Protein AF-A0A125S0V4-F1 (afdb_monomer)

Organism: Acinetobacter baumannii (NCBI:txid470)

Structure (mmCIF, N/CA/C/O backbone):
data_AF-A0A125S0V4-F1
#
_entry.id   AF-A0A125S0V4-F1
#
loop_
_atom_site.group_PDB
_atom_site.id
_atom_site.type_symbol
_atom_site.label_atom_id
_atom_site.label_alt_id
_atom_site.label_comp_id
_atom_site.label_asym_id
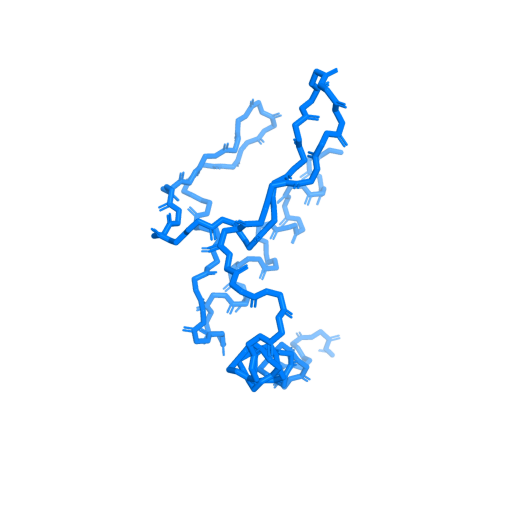_atom_site.label_entity_id
_atom_site.label_seq_id
_atom_site.pdbx_PDB_ins_code
_atom_site.Cartn_x
_atom_site.Cartn_y
_atom_site.Cartn_z
_atom_site.occupancy
_atom_site.B_iso_or_equiv
_atom_site.auth_seq_id
_atom_site.auth_comp_id
_atom_site.auth_asym_id
_atom_site.auth_atom_id
_atom_site.pdbx_PDB_model_num
ATOM 1 N N . MET A 1 1 ? -0.628 14.458 16.498 1.00 67.88 1 MET A N 1
ATOM 2 C CA . MET A 1 1 ? -0.128 13.072 16.620 1.00 67.88 1 MET A CA 1
ATOM 3 C C . MET A 1 1 ? -1.247 12.042 16.814 1.00 67.88 1 MET A C 1
ATOM 5 O O . MET A 1 1 ? -1.499 11.318 15.864 1.00 67.88 1 MET A O 1
ATOM 9 N N . ARG A 1 2 ? -1.997 12.005 17.937 1.00 83.44 2 ARG A N 1
ATOM 10 C CA . ARG A 1 2 ? -3.119 11.040 18.140 1.00 83.44 2 ARG A CA 1
ATOM 1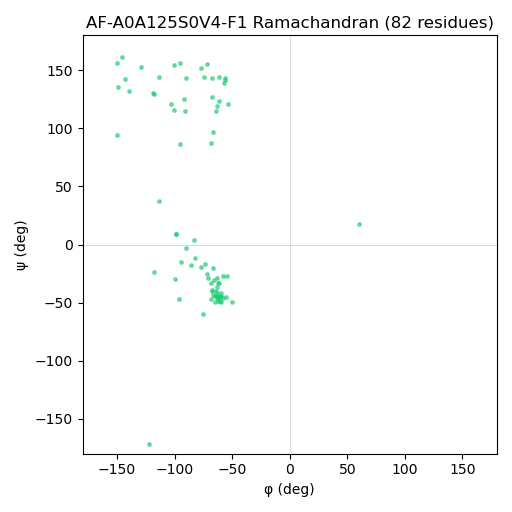1 C C . ARG A 1 2 ? -4.118 10.979 16.985 1.00 83.44 2 ARG A C 1
ATOM 13 O O . ARG A 1 2 ? -4.425 9.904 16.486 1.00 83.44 2 ARG A O 1
ATOM 20 N N . GLU A 1 3 ? -4.594 12.138 16.548 1.00 90.19 3 GLU A N 1
ATOM 21 C CA . GLU A 1 3 ? -5.596 12.210 15.482 1.00 90.19 3 GLU A CA 1
ATOM 22 C C . GLU A 1 3 ? -5.035 11.832 14.104 1.00 90.19 3 GLU A C 1
ATOM 24 O O . GLU A 1 3 ? -5.756 11.265 13.291 1.00 90.19 3 GLU A O 1
ATOM 29 N N . GLN A 1 4 ? -3.738 12.053 13.856 1.00 90.88 4 GLN A N 1
ATOM 30 C CA . GLN A 1 4 ? -3.079 11.605 12.622 1.00 90.88 4 GLN A CA 1
ATOM 31 C C . GLN A 1 4 ? -2.987 10.076 12.581 1.00 90.88 4 GLN A C 1
ATOM 33 O O . GLN A 1 4 ? -3.411 9.488 11.596 1.00 90.88 4 GLN A O 1
ATOM 38 N N . ILE A 1 5 ? -2.556 9.439 13.678 1.00 93.62 5 ILE A N 1
ATOM 39 C CA . ILE A 1 5 ? -2.487 7.971 13.801 1.00 93.62 5 ILE A CA 1
ATOM 40 C C . ILE A 1 5 ? -3.873 7.342 13.617 1.00 93.62 5 ILE A C 1
ATOM 42 O O . ILE A 1 5 ? -4.024 6.366 12.887 1.00 93.62 5 ILE A O 1
ATOM 46 N N . LYS A 1 6 ? -4.917 7.915 14.233 1.00 92.81 6 LYS A N 1
ATOM 47 C CA . LYS A 1 6 ? -6.300 7.446 14.042 1.00 92.81 6 LYS A CA 1
ATOM 48 C C . LYS A 1 6 ? -6.767 7.599 12.595 1.00 92.81 6 LYS A C 1
ATOM 50 O O . LYS A 1 6 ? -7.394 6.685 12.061 1.00 92.81 6 LYS A O 1
ATOM 55 N N . LYS A 1 7 ? -6.484 8.748 11.972 1.00 93.75 7 LYS A N 1
ATOM 56 C CA . LYS A 1 7 ? -6.845 9.017 10.576 1.00 93.75 7 LYS A CA 1
ATOM 57 C C . LYS A 1 7 ? -6.151 8.032 9.640 1.00 93.75 7 LYS A C 1
ATOM 59 O O . LYS A 1 7 ? -6.819 7.428 8.810 1.00 93.75 7 LYS A O 1
ATOM 64 N N . GLU A 1 8 ? -4.848 7.842 9.802 1.00 95.06 8 GLU A N 1
ATOM 65 C CA . GLU A 1 8 ? -4.050 6.929 8.986 1.00 95.06 8 GLU A CA 1
ATOM 66 C C . GLU A 1 8 ? -4.490 5.478 9.166 1.00 95.06 8 GLU A C 1
ATOM 68 O O . GLU A 1 8 ? -4.751 4.806 8.174 1.00 95.06 8 GLU A O 1
ATOM 73 N N . LYS A 1 9 ? -4.730 5.024 10.403 1.00 94.94 9 LYS A N 1
ATOM 74 C CA . LYS A 1 9 ? -5.310 3.698 10.644 1.00 94.94 9 LYS A CA 1
ATOM 75 C C . LYS A 1 9 ? -6.635 3.513 9.908 1.00 94.94 9 LYS A C 1
ATOM 77 O O . LYS A 1 9 ? -6.839 2.491 9.267 1.00 94.94 9 LYS A O 1
ATOM 82 N N . ARG A 1 10 ? -7.539 4.499 9.961 1.00 93.75 10 ARG A N 1
ATOM 83 C CA . ARG A 1 10 ? -8.822 4.423 9.243 1.00 93.75 10 ARG A CA 1
ATOM 84 C C . ARG A 1 10 ? -8.627 4.350 7.726 1.00 93.75 10 ARG A C 1
ATOM 86 O O . ARG A 1 10 ? -9.393 3.652 7.068 1.00 93.75 10 ARG A O 1
ATOM 93 N N . ILE A 1 11 ? -7.628 5.051 7.188 1.00 94.50 11 ILE A N 1
ATOM 94 C CA . ILE A 1 11 ? -7.257 4.960 5.771 1.00 94.50 11 ILE A CA 1
ATOM 95 C C . ILE A 1 11 ? -6.751 3.550 5.459 1.00 94.50 11 ILE A C 1
ATOM 97 O O . ILE A 1 11 ? -7.267 2.941 4.530 1.00 94.50 11 ILE A O 1
ATOM 101 N N . LEU A 1 12 ? -5.827 3.002 6.255 1.00 95.88 12 LEU A N 1
ATOM 102 C CA . LEU A 1 12 ? -5.283 1.650 6.082 1.00 95.88 12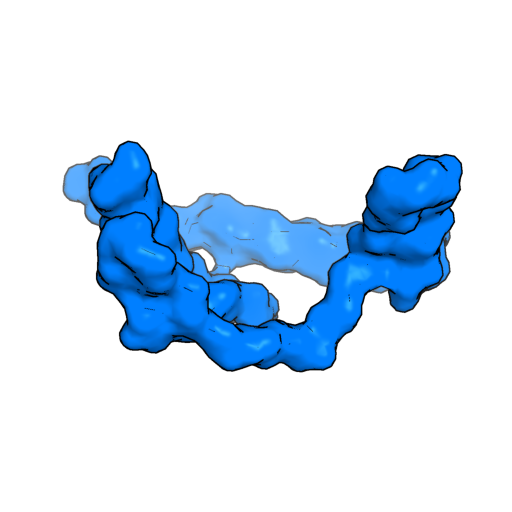 LEU A CA 1
ATOM 103 C C . LEU A 1 12 ? -6.380 0.574 6.111 1.00 95.88 12 LEU A C 1
ATOM 105 O O . LEU A 1 12 ? -6.447 -0.259 5.212 1.00 95.88 12 LEU A O 1
ATOM 109 N N . GLU A 1 13 ? -7.306 0.649 7.071 1.00 94.50 13 GLU A N 1
ATOM 110 C CA . GLU A 1 13 ? -8.460 -0.261 7.171 1.00 94.50 13 GLU A CA 1
ATOM 111 C C . GLU A 1 13 ? -9.427 -0.160 5.986 1.00 94.50 13 GLU A C 1
ATOM 113 O O . GLU A 1 13 ? -10.133 -1.121 5.665 1.00 94.50 13 GLU A O 1
ATOM 118 N N . LEU A 1 14 ? -9.502 1.012 5.354 1.00 94.06 14 LEU A N 1
ATOM 119 C CA . LEU A 1 14 ? -10.272 1.197 4.135 1.00 94.06 14 LEU A CA 1
ATOM 120 C C . LEU A 1 14 ? -9.536 0.570 2.952 1.00 94.06 14 LEU A C 1
ATOM 122 O O . LEU A 1 14 ? -10.058 -0.348 2.329 1.00 94.06 14 LEU A O 1
ATOM 126 N N . VAL A 1 15 ? -8.316 1.023 2.662 1.00 94.88 15 VAL A N 1
ATOM 127 C CA . VAL A 1 15 ? -7.591 0.608 1.455 1.00 94.88 15 VAL A CA 1
ATOM 128 C C . VAL A 1 15 ? -7.298 -0.895 1.445 1.00 94.88 15 VAL A C 1
ATOM 130 O O . VAL A 1 15 ? -7.408 -1.518 0.394 1.00 94.88 15 VAL A O 1
ATOM 133 N N . LYS A 1 16 ? -7.067 -1.522 2.609 1.00 94.62 16 LYS A N 1
ATOM 134 C CA . LYS A 1 16 ? -6.857 -2.977 2.739 1.00 94.62 16 LYS A CA 1
ATOM 135 C C . LYS A 1 16 ? -7.986 -3.816 2.132 1.00 94.62 16 LYS A C 1
ATOM 137 O O . LYS A 1 16 ? -7.759 -4.951 1.732 1.00 94.62 16 LYS A O 1
ATOM 142 N N . LYS A 1 17 ? -9.209 -3.281 2.076 1.00 93.81 17 LYS A N 1
ATOM 143 C CA . LYS A 1 17 ? -10.387 -3.985 1.540 1.00 93.81 17 LYS A CA 1
ATOM 144 C C . LYS A 1 17 ? -10.530 -3.858 0.024 1.00 93.81 17 LYS A C 1
ATOM 146 O O . LYS A 1 17 ? -11.299 -4.613 -0.561 1.00 93.81 17 LYS A O 1
ATOM 151 N N . HIS A 1 18 ? -9.850 -2.889 -0.587 1.00 94.69 18 HIS A N 1
ATOM 152 C CA . HIS A 1 18 ? -10.051 -2.510 -1.987 1.00 94.69 18 HIS A CA 1
ATOM 153 C C . HIS A 1 18 ? -8.814 -2.717 -2.864 1.00 94.69 18 HIS A C 1
ATOM 155 O O . HIS A 1 18 ? -8.959 -2.843 -4.077 1.00 94.69 18 HIS A O 1
ATOM 161 N N . LEU A 1 19 ? -7.616 -2.738 -2.279 1.00 95.44 19 LEU A N 1
ATOM 162 C CA . LEU A 1 19 ? -6.376 -2.885 -3.034 1.00 95.44 19 LEU A CA 1
ATOM 163 C C . LEU A 1 19 ? -5.989 -4.355 -3.198 1.00 95.44 19 LEU A C 1
ATOM 165 O O . LEU A 1 19 ? -6.145 -5.165 -2.287 1.00 95.44 19 LEU A O 1
ATOM 169 N N . SER A 1 20 ? -5.442 -4.684 -4.367 1.00 94.19 20 SER A N 1
ATOM 170 C CA . SER A 1 20 ? -4.858 -5.999 -4.657 1.00 94.19 20 SER A CA 1
ATOM 171 C C . SER A 1 20 ? -3.420 -6.154 -4.152 1.00 94.19 20 SER A C 1
ATOM 173 O O . SER A 1 20 ? -2.893 -7.266 -4.140 1.00 94.19 20 SER A O 1
ATOM 175 N N . VAL A 1 21 ? -2.791 -5.049 -3.743 1.00 94.62 21 VAL A N 1
ATOM 176 C CA . VAL A 1 21 ? -1.460 -5.010 -3.125 1.00 94.62 21 VAL A CA 1
ATOM 177 C C . VAL A 1 21 ? -1.556 -5.012 -1.601 1.00 94.62 21 VAL A C 1
ATOM 179 O O . VAL A 1 21 ? -2.562 -4.591 -1.028 1.00 94.62 21 VAL A O 1
ATOM 182 N N . GLU A 1 22 ? -0.491 -5.459 -0.936 1.00 95.38 22 GLU A N 1
ATOM 183 C CA . GLU A 1 22 ? -0.420 -5.411 0.522 1.00 95.38 22 GLU A CA 1
ATOM 184 C C . GLU A 1 22 ? -0.336 -3.968 1.031 1.00 95.38 22 GLU A C 1
ATOM 186 O O . GLU A 1 22 ? 0.326 -3.106 0.451 1.00 95.38 22 GLU A O 1
ATOM 191 N N . VAL A 1 23 ? -0.987 -3.723 2.165 1.00 95.88 23 VAL A N 1
ATOM 192 C CA . VAL A 1 23 ? -0.895 -2.470 2.915 1.00 95.88 23 VAL A CA 1
ATOM 193 C C . VAL A 1 23 ? -0.580 -2.782 4.377 1.00 95.88 23 VAL A C 1
ATOM 195 O O . VAL A 1 23 ? -0.960 -3.856 4.857 1.00 95.88 23 VAL A O 1
ATOM 198 N N . PRO A 1 24 ? 0.082 -1.869 5.111 1.00 97.06 24 PRO A N 1
ATOM 199 C CA . PRO A 1 24 ? 0.359 -2.063 6.529 1.00 97.06 24 PRO A CA 1
ATOM 200 C C . PRO A 1 24 ? -0.902 -2.387 7.341 1.00 97.06 24 PRO A C 1
ATOM 202 O O . PRO A 1 24 ? -1.840 -1.595 7.417 1.00 97.06 24 PRO A O 1
ATOM 205 N N . ASP A 1 25 ? -0.898 -3.550 7.993 1.00 96.38 25 ASP A N 1
ATOM 206 C CA . ASP A 1 25 ? -1.966 -3.997 8.887 1.00 96.38 25 ASP A CA 1
ATOM 207 C C . ASP A 1 25 ? -1.622 -3.640 10.337 1.00 96.38 25 ASP A C 1
ATOM 209 O O . ASP A 1 25 ? -0.992 -4.425 11.053 1.00 96.38 25 ASP A O 1
ATOM 213 N N . TRP A 1 26 ? -1.973 -2.422 10.758 1.00 97.00 26 TRP A N 1
ATOM 214 C CA . TRP A 1 26 ? -1.653 -1.895 12.089 1.00 97.00 26 TRP A CA 1
ATOM 215 C C . TRP A 1 26 ? -2.419 -2.628 13.198 1.00 97.00 26 TRP A C 1
ATOM 217 O O . TRP A 1 26 ? -3.474 -2.190 13.672 1.00 97.00 26 TRP A O 1
ATOM 227 N N . ARG A 1 27 ? -1.826 -3.730 13.669 1.00 95.25 27 ARG A N 1
ATOM 228 C CA . ARG A 1 27 ? -2.316 -4.528 14.803 1.00 95.25 27 ARG A CA 1
ATOM 229 C C . ARG A 1 27 ? -2.194 -3.774 16.124 1.00 95.25 27 ARG A C 1
ATOM 231 O O . ARG A 1 27 ? -3.051 -3.919 16.991 1.00 95.25 27 ARG A O 1
ATOM 238 N N . ILE A 1 28 ? -1.160 -2.944 16.260 1.00 95.50 28 ILE A N 1
ATOM 239 C CA . ILE A 1 28 ? -0.962 -2.047 17.403 1.00 95.50 28 ILE A CA 1
ATOM 240 C C . ILE A 1 28 ? -0.964 -0.610 16.890 1.00 95.50 28 ILE A C 1
ATOM 242 O O . ILE A 1 28 ? -0.266 -0.289 15.931 1.00 95.50 28 ILE A O 1
ATOM 246 N N . SER A 1 29 ? -1.755 0.252 17.529 1.00 93.88 29 SER A N 1
ATOM 247 C CA . SER A 1 29 ? -1.822 1.682 17.218 1.00 93.88 29 SER A CA 1
ATOM 248 C C . SER A 1 29 ? -2.171 2.487 18.476 1.00 93.88 29 SER A C 1
ATOM 250 O O . SER A 1 29 ? -3.348 2.634 18.818 1.00 93.88 29 SER A O 1
ATOM 252 N N . SER A 1 30 ? -1.159 2.987 19.176 1.00 91.25 30 SER A N 1
ATOM 253 C CA . SER A 1 30 ? -1.295 3.902 20.315 1.00 91.25 30 SER A CA 1
ATOM 254 C C . SER A 1 30 ? -0.525 5.201 20.054 1.00 91.25 30 SER A C 1
ATOM 256 O O . SER A 1 30 ? -0.075 5.447 18.937 1.00 91.25 30 SER A O 1
ATOM 258 N N . THR A 1 31 ? -0.399 6.073 21.058 1.00 88.56 31 THR A N 1
ATOM 259 C CA . THR A 1 31 ? 0.471 7.254 20.935 1.00 88.56 31 THR A CA 1
ATOM 260 C C . THR A 1 31 ? 1.948 6.940 20.968 1.00 88.56 31 THR A C 1
ATOM 262 O O . THR A 1 31 ? 2.748 7.740 20.500 1.00 88.56 31 THR A O 1
ATOM 265 N N . GLU A 1 32 ? 2.285 5.825 21.588 1.00 92.88 32 GLU A N 1
ATOM 266 C CA . GLU A 1 32 ? 3.638 5.437 21.941 1.00 92.88 32 GLU A CA 1
ATOM 267 C C . GLU A 1 32 ? 4.189 4.435 20.926 1.00 92.88 32 GLU A C 1
ATOM 269 O O . GLU A 1 32 ? 5.394 4.403 20.699 1.00 92.88 32 GLU A O 1
ATOM 274 N N . LEU A 1 33 ? 3.318 3.625 20.308 1.00 94.50 33 LEU A N 1
ATOM 275 C CA . LEU A 1 33 ? 3.726 2.585 19.376 1.00 94.50 33 LEU A CA 1
ATOM 276 C C . LEU A 1 33 ? 2.684 2.331 18.286 1.00 94.50 33 LEU A C 1
ATOM 278 O O . LEU A 1 33 ? 1.493 2.143 18.545 1.00 94.50 33 LEU A O 1
ATOM 282 N N . VAL A 1 34 ? 3.184 2.217 17.062 1.00 96.06 34 VAL A N 1
ATOM 283 C CA . VAL A 1 34 ? 2.479 1.627 15.929 1.00 96.06 34 VAL A CA 1
ATOM 284 C C . VAL A 1 34 ? 3.280 0.413 15.472 1.00 96.06 34 VAL A C 1
ATOM 286 O O . VAL A 1 34 ? 4.488 0.521 15.277 1.00 96.06 34 VAL A O 1
ATOM 289 N N . ALA A 1 35 ? 2.628 -0.739 15.315 1.00 97.06 35 ALA A N 1
ATOM 290 C CA . ALA A 1 35 ? 3.294 -1.959 14.867 1.00 97.06 35 ALA A CA 1
ATOM 291 C C . ALA A 1 35 ? 2.399 -2.796 13.951 1.00 97.06 35 ALA A C 1
ATOM 293 O O . ALA A 1 35 ? 1.187 -2.921 14.163 1.00 97.06 35 ALA A O 1
ATOM 294 N N . TYR A 1 36 ? 3.033 -3.392 12.946 1.00 97.62 36 TYR A N 1
ATOM 295 C CA . TYR A 1 36 ? 2.420 -4.240 11.933 1.00 97.62 36 TYR A CA 1
ATOM 296 C C . TYR A 1 36 ? 3.436 -5.288 11.446 1.00 97.62 36 TYR A C 1
ATOM 298 O O . TYR A 1 36 ? 4.642 -5.077 11.590 1.00 97.62 36 TYR A O 1
ATOM 306 N N . PRO A 1 37 ? 2.980 -6.432 10.905 1.00 96.88 37 PRO A N 1
ATOM 307 C CA . PRO A 1 37 ? 3.867 -7.399 10.264 1.00 96.88 37 PRO A CA 1
ATOM 308 C C . PRO A 1 37 ? 4.574 -6.785 9.056 1.00 96.88 37 PRO A C 1
ATOM 310 O O . PRO A 1 37 ? 3.964 -6.012 8.321 1.00 96.88 37 PRO A O 1
ATOM 313 N N . ILE A 1 38 ? 5.830 -7.164 8.828 1.00 96.19 38 ILE A N 1
ATOM 314 C CA . ILE A 1 38 ? 6.560 -6.748 7.629 1.00 96.19 38 ILE A CA 1
ATOM 315 C C . ILE A 1 38 ? 5.803 -7.183 6.363 1.00 96.19 38 ILE A C 1
ATOM 317 O O . ILE A 1 38 ? 5.246 -8.282 6.320 1.00 96.19 38 ILE A O 1
ATOM 321 N N . LEU A 1 39 ? 5.764 -6.304 5.360 1.00 95.19 39 LEU A N 1
ATOM 322 C CA . LEU A 1 39 ? 5.214 -6.635 4.045 1.00 95.19 39 LEU A CA 1
ATOM 323 C C . LEU A 1 39 ? 6.167 -7.586 3.315 1.00 95.19 39 LEU A C 1
ATOM 325 O O . LEU A 1 39 ? 7.361 -7.622 3.613 1.00 95.19 39 LEU A O 1
ATOM 329 N N . LYS A 1 40 ? 5.641 -8.379 2.382 1.00 91.50 40 LYS A N 1
ATOM 330 C CA . LYS A 1 40 ? 6.400 -9.471 1.767 1.00 91.50 40 LYS A CA 1
ATOM 331 C C . LYS A 1 40 ? 7.560 -8.989 0.895 1.00 91.50 40 LYS A C 1
ATOM 333 O O . LYS A 1 40 ? 8.617 -9.618 0.886 1.00 91.50 40 LYS A O 1
ATOM 338 N N . ASP A 1 41 ? 7.330 -7.922 0.139 1.00 90.38 41 ASP A N 1
ATOM 339 C CA . ASP A 1 41 ? 8.229 -7.479 -0.923 1.00 90.38 41 ASP A CA 1
ATOM 340 C C . ASP A 1 41 ? 9.125 -6.311 -0.482 1.00 90.38 41 ASP A C 1
ATOM 342 O O . ASP A 1 41 ? 8.786 -5.525 0.405 1.00 90.38 41 ASP A O 1
ATOM 346 N N . ASN A 1 42 ? 10.283 -6.184 -1.134 1.00 88.88 42 ASN A N 1
ATOM 347 C CA . ASN A 1 42 ? 11.223 -5.096 -0.878 1.00 88.88 42 ASN A CA 1
ATOM 348 C C . ASN A 1 42 ? 10.758 -3.783 -1.531 1.00 88.88 42 ASN A C 1
ATOM 350 O O . ASN A 1 42 ? 10.136 -3.813 -2.599 1.00 88.88 42 ASN A O 1
ATOM 354 N N . PRO A 1 43 ? 11.129 -2.619 -0.966 1.00 93.00 43 PRO A N 1
ATOM 355 C CA . PRO A 1 43 ? 10.947 -1.340 -1.640 1.00 93.00 43 PRO A CA 1
ATOM 356 C C . PRO A 1 43 ? 11.630 -1.341 -3.008 1.00 93.00 43 PRO A C 1
ATOM 358 O O . PRO A 1 43 ? 12.733 -1.855 -3.153 1.00 93.00 43 PRO A O 1
ATOM 361 N N . VAL A 1 44 ? 11.010 -0.718 -4.007 1.00 92.69 44 VAL A N 1
ATOM 362 C CA . VAL A 1 44 ? 11.586 -0.570 -5.359 1.00 92.69 44 VAL A CA 1
ATOM 363 C C . VAL A 1 44 ? 12.889 0.230 -5.350 1.00 92.69 44 VAL A C 1
ATOM 365 O O . VAL A 1 44 ? 13.800 -0.049 -6.130 1.00 92.69 44 VAL A O 1
ATOM 368 N N . LEU A 1 45 ? 12.973 1.199 -4.443 1.00 93.12 45 LEU A N 1
ATOM 369 C CA . LEU A 1 45 ? 14.085 2.119 -4.295 1.00 93.12 45 LEU A CA 1
ATOM 370 C C . LEU A 1 45 ? 14.364 2.317 -2.808 1.00 93.12 45 LEU A C 1
ATOM 372 O O . LEU A 1 45 ? 13.443 2.600 -2.042 1.00 93.12 45 LEU A O 1
ATOM 376 N N . ASN A 1 46 ? 15.633 2.205 -2.429 1.00 93.75 46 ASN A N 1
ATOM 377 C CA . ASN A 1 46 ? 16.132 2.622 -1.126 1.00 93.75 46 ASN A CA 1
ATOM 378 C C . ASN A 1 46 ? 17.081 3.809 -1.310 1.00 93.75 46 ASN A C 1
ATOM 380 O O . ASN A 1 46 ? 17.827 3.868 -2.287 1.00 93.75 46 ASN A O 1
ATOM 384 N N . LEU A 1 47 ? 17.050 4.739 -0.362 1.00 94.38 47 LEU A N 1
ATOM 385 C CA . LEU A 1 47 ? 18.052 5.790 -0.237 1.00 94.38 47 LEU A CA 1
ATOM 386 C C . LEU A 1 47 ? 18.983 5.401 0.907 1.00 94.38 47 LEU A C 1
ATOM 388 O O . LEU A 1 47 ? 18.512 5.215 2.031 1.00 94.38 47 LEU A O 1
ATOM 392 N N . ASP A 1 48 ? 20.272 5.263 0.620 1.00 92.81 48 ASP A N 1
ATOM 393 C CA . ASP A 1 48 ? 21.270 5.056 1.662 1.00 92.81 48 ASP A CA 1
ATOM 394 C C . ASP A 1 48 ? 21.381 6.323 2.523 1.00 92.81 48 ASP A C 1
ATOM 396 O O . ASP A 1 48 ? 21.534 7.430 2.006 1.00 92.81 48 ASP A O 1
ATOM 400 N N . ALA A 1 49 ? 21.246 6.180 3.840 1.00 91.56 49 ALA A N 1
ATOM 401 C CA . ALA A 1 49 ? 21.198 7.323 4.748 1.00 91.56 49 ALA A CA 1
ATOM 402 C C . ALA A 1 49 ? 22.577 7.954 5.010 1.00 91.56 49 ALA A C 1
ATOM 404 O O . ALA A 1 49 ? 22.642 9.094 5.470 1.00 91.56 49 ALA A O 1
ATOM 405 N N . GLU A 1 50 ? 23.664 7.226 4.748 1.00 95.19 50 GLU A N 1
ATOM 406 C CA . GLU A 1 50 ? 25.035 7.679 4.986 1.00 95.19 50 GLU A CA 1
ATOM 407 C C . GLU A 1 50 ? 25.648 8.256 3.710 1.00 95.19 50 GLU A C 1
ATOM 409 O O . GLU A 1 50 ? 26.230 9.343 3.727 1.00 95.19 50 GLU A O 1
ATOM 414 N N . THR A 1 51 ? 25.496 7.541 2.595 1.00 95.12 51 THR A N 1
ATOM 4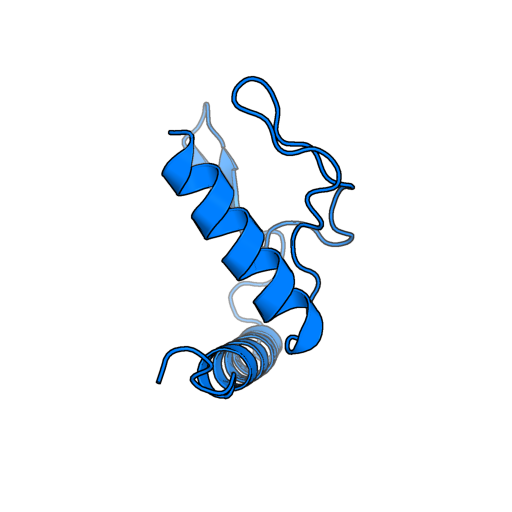15 C CA . THR A 1 51 ? 26.105 7.889 1.307 1.00 95.12 51 THR A CA 1
ATOM 416 C C . THR A 1 51 ? 25.176 8.693 0.401 1.00 95.12 51 THR A C 1
ATOM 418 O O . THR A 1 51 ? 25.651 9.305 -0.555 1.00 95.12 51 THR A O 1
ATOM 421 N N . TYR A 1 52 ? 23.869 8.732 0.700 1.00 93.12 52 TYR A N 1
ATOM 422 C CA . TYR A 1 52 ? 22.816 9.314 -0.148 1.00 93.12 52 TYR A CA 1
ATOM 423 C C . TYR A 1 52 ? 22.692 8.648 -1.525 1.00 93.12 52 TYR A C 1
ATOM 425 O O . TYR A 1 52 ? 22.091 9.209 -2.447 1.00 93.12 52 TYR A O 1
ATOM 433 N N . GLU A 1 53 ? 23.244 7.445 -1.682 1.00 94.69 53 GLU A N 1
ATOM 434 C CA . GLU A 1 53 ? 23.138 6.687 -2.919 1.00 94.69 53 GLU A CA 1
ATOM 435 C C . GLU A 1 53 ? 21.739 6.093 -3.094 1.00 94.69 53 GLU A C 1
ATOM 437 O O . GLU A 1 53 ? 21.072 5.667 -2.148 1.00 94.69 53 GLU A O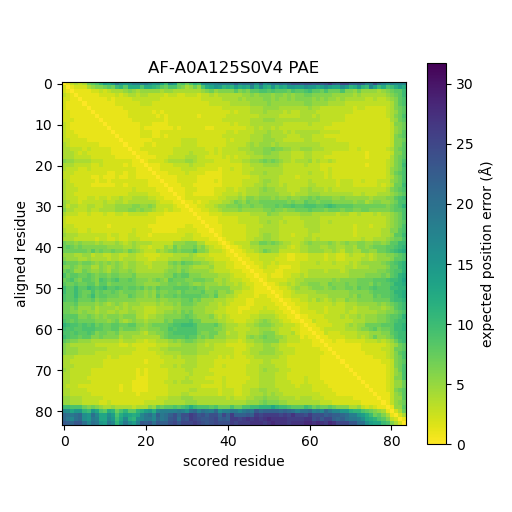 1
ATOM 442 N N . ILE A 1 54 ? 21.293 6.055 -4.349 1.00 92.75 54 ILE A N 1
ATOM 443 C CA . ILE A 1 54 ? 20.022 5.450 -4.732 1.00 92.75 54 ILE A CA 1
ATOM 444 C C . ILE A 1 54 ? 20.270 3.984 -5.077 1.00 92.75 54 ILE A C 1
ATOM 446 O O . ILE A 1 54 ? 20.916 3.672 -6.078 1.00 92.75 54 ILE A O 1
ATOM 450 N N . ILE A 1 55 ? 19.692 3.087 -4.285 1.00 92.38 55 ILE A N 1
ATOM 451 C CA . ILE A 1 55 ? 19.765 1.643 -4.490 1.00 92.38 55 ILE A CA 1
ATOM 452 C C . ILE A 1 55 ? 18.457 1.178 -5.131 1.00 92.38 55 ILE A C 1
ATOM 454 O O . ILE A 1 55 ? 17.384 1.266 -4.531 1.00 92.38 55 ILE A O 1
ATOM 458 N N . TRP A 1 56 ? 18.550 0.666 -6.356 1.00 92.38 56 TRP A N 1
ATOM 459 C CA . TRP A 1 56 ? 17.416 0.113 -7.096 1.00 92.38 56 TRP A CA 1
ATOM 460 C C . TRP A 1 56 ? 17.287 -1.392 -6.850 1.00 92.38 56 TRP A C 1
ATOM 462 O O . TRP A 1 56 ? 18.216 -2.147 -7.122 1.00 92.38 56 TRP A O 1
ATOM 472 N N . ASN A 1 57 ? 16.110 -1.838 -6.403 1.00 92.00 57 ASN A N 1
ATOM 473 C CA . ASN A 1 57 ? 15.800 -3.262 -6.198 1.00 92.00 57 ASN A CA 1
ATOM 474 C C . ASN A 1 57 ? 15.002 -3.875 -7.362 1.00 92.00 57 ASN A C 1
ATOM 476 O O . ASN A 1 57 ? 14.513 -5.001 -7.279 1.00 92.00 57 ASN A O 1
ATOM 480 N N . MET A 1 58 ? 14.856 -3.130 -8.455 1.00 90.75 58 MET A N 1
ATOM 481 C CA . MET A 1 58 ? 14.285 -3.591 -9.716 1.00 90.75 58 MET A CA 1
ATOM 482 C C . MET A 1 58 ? 14.975 -2.901 -10.890 1.00 90.75 58 MET A C 1
ATOM 484 O O . MET A 1 58 ? 15.583 -1.843 -10.736 1.00 90.75 58 MET A O 1
ATOM 488 N N . ASP A 1 59 ? 14.835 -3.482 -12.079 1.00 90.25 59 ASP A N 1
ATOM 489 C CA . ASP A 1 59 ? 15.222 -2.818 -13.321 1.00 90.25 59 ASP A CA 1
ATOM 490 C C . ASP A 1 59 ? 14.353 -1.571 -13.550 1.00 90.25 59 ASP A C 1
ATOM 492 O O . ASP A 1 59 ? 13.142 -1.682 -13.758 1.00 90.25 59 ASP A O 1
ATOM 496 N N . LYS A 1 60 ? 14.984 -0.392 -13.523 1.00 86.44 60 LYS A N 1
ATOM 497 C CA . LYS A 1 60 ? 14.340 0.921 -13.672 1.00 86.44 60 LYS A CA 1
ATOM 498 C C . LYS A 1 60 ? 13.565 1.083 -14.984 1.00 86.44 60 LYS A C 1
ATOM 500 O O . LYS A 1 60 ? 12.607 1.848 -15.021 1.00 86.44 60 LYS A O 1
ATOM 505 N N . ASP A 1 61 ? 13.959 0.359 -16.031 1.00 89.31 61 ASP A N 1
ATOM 506 C CA . ASP A 1 61 ? 13.343 0.450 -17.357 1.00 89.31 61 ASP A CA 1
ATOM 507 C C . ASP A 1 61 ? 12.330 -0.687 -17.597 1.00 89.31 61 ASP A C 1
ATOM 509 O O . ASP A 1 61 ? 11.816 -0.860 -18.704 1.00 89.31 61 ASP A O 1
ATOM 513 N N . SER A 1 62 ? 11.999 -1.461 -16.554 1.00 91.12 62 SER A N 1
ATOM 514 C CA . SER A 1 62 ? 11.054 -2.571 -16.650 1.00 91.12 62 SER A CA 1
ATOM 515 C C . SER A 1 62 ? 9.647 -2.085 -17.026 1.00 91.12 62 SER A C 1
ATOM 517 O O . SER A 1 62 ? 8.987 -1.401 -16.232 1.00 91.12 62 SER A O 1
ATOM 519 N N . PRO A 1 63 ? 9.089 -2.522 -18.172 1.00 90.62 63 PRO A N 1
ATOM 520 C CA . PRO A 1 63 ? 7.750 -2.110 -18.593 1.00 90.62 63 PRO A CA 1
ATOM 521 C C . PRO A 1 63 ? 6.652 -2.646 -17.662 1.00 90.62 63 PRO A C 1
ATOM 523 O O . PRO A 1 63 ? 5.553 -2.095 -17.606 1.00 90.62 63 PRO A O 1
ATOM 526 N N . LYS A 1 64 ? 6.946 -3.703 -16.889 1.00 91.62 64 LYS A N 1
ATOM 527 C CA . LYS A 1 64 ? 5.996 -4.318 -15.952 1.00 91.62 64 LYS A CA 1
ATOM 528 C C . LYS A 1 64 ? 5.617 -3.378 -14.809 1.00 91.62 64 LYS A C 1
ATOM 530 O O . LYS A 1 64 ? 4.492 -3.463 -14.322 1.00 91.62 64 LYS A O 1
ATOM 535 N N . TYR A 1 65 ? 6.528 -2.490 -14.403 1.00 91.88 65 TYR A N 1
ATOM 536 C CA . TYR A 1 65 ? 6.296 -1.568 -13.293 1.00 91.88 65 TYR A CA 1
ATOM 537 C C . TYR A 1 65 ? 5.219 -0.535 -13.615 1.00 91.88 65 TYR A C 1
ATOM 539 O O . TYR A 1 65 ? 4.370 -0.243 -12.781 1.00 91.88 65 TYR A O 1
ATOM 547 N N . ILE A 1 66 ? 5.196 -0.032 -14.853 1.00 92.56 66 ILE A N 1
ATOM 548 C CA . ILE A 1 66 ? 4.180 0.932 -15.293 1.00 92.56 66 ILE A CA 1
ATOM 549 C C . ILE A 1 66 ? 2.793 0.293 -15.217 1.00 92.56 66 ILE A C 1
ATOM 551 O O . ILE A 1 66 ? 1.864 0.889 -14.675 1.00 92.56 66 ILE A O 1
ATOM 555 N N . THR A 1 67 ? 2.650 -0.939 -15.714 1.00 94.06 67 THR A N 1
ATOM 556 C CA . THR A 1 67 ? 1.370 -1.653 -15.678 1.00 94.06 67 THR A CA 1
ATOM 557 C C . THR A 1 67 ? 0.926 -1.967 -14.250 1.00 94.06 67 THR A C 1
ATOM 559 O O . THR A 1 67 ? -0.245 -1.757 -13.929 1.00 94.06 67 THR A O 1
ATOM 562 N N . SER A 1 68 ? 1.826 -2.441 -13.378 1.00 93.81 68 SER A N 1
ATOM 563 C CA . SER A 1 68 ? 1.471 -2.737 -11.984 1.00 93.81 68 SER A CA 1
ATOM 564 C C . SER A 1 68 ? 1.113 -1.471 -11.204 1.00 93.81 68 SER A C 1
ATOM 566 O O . SER A 1 68 ? 0.096 -1.456 -10.516 1.00 93.81 68 SER A O 1
ATOM 568 N N . LEU A 1 69 ? 1.880 -0.389 -11.366 1.00 94.00 69 LEU A N 1
ATOM 569 C CA . LEU A 1 69 ? 1.606 0.896 -10.726 1.00 94.00 69 LEU A CA 1
ATOM 570 C C . LEU A 1 69 ? 0.274 1.488 -11.199 1.00 94.00 69 LEU A C 1
ATOM 572 O O . LEU A 1 69 ? -0.531 1.916 -10.375 1.00 94.00 69 LEU A O 1
ATOM 576 N N . ALA A 1 70 ? 0.011 1.475 -12.509 1.00 96.00 70 ALA A N 1
ATOM 577 C CA . ALA A 1 70 ? -1.242 1.975 -13.069 1.00 96.00 70 ALA A CA 1
ATOM 578 C C . ALA A 1 70 ? -2.458 1.211 -12.524 1.00 96.00 70 ALA A C 1
ATOM 580 O O . ALA A 1 70 ? -3.459 1.833 -12.168 1.00 96.00 70 ALA A O 1
ATOM 581 N N . LYS A 1 71 ? -2.358 -0.120 -12.400 1.00 96.81 71 LYS A N 1
ATOM 582 C CA . LYS A 1 71 ? -3.406 -0.944 -11.788 1.00 96.81 71 LYS A CA 1
ATOM 583 C C . LYS A 1 71 ? -3.665 -0.529 -10.336 1.00 96.81 71 LYS A C 1
ATOM 585 O O . LYS A 1 71 ? -4.813 -0.288 -9.977 1.00 96.81 71 LYS A O 1
ATOM 590 N N . THR A 1 72 ? -2.618 -0.392 -9.524 1.00 95.94 72 THR A N 1
ATOM 591 C CA . THR A 1 72 ? -2.756 0.009 -8.115 1.00 95.94 72 THR A CA 1
ATOM 592 C C . THR A 1 72 ? -3.352 1.411 -7.975 1.00 95.94 72 THR A C 1
ATOM 594 O O . THR A 1 72 ? -4.235 1.624 -7.150 1.00 95.94 72 THR A O 1
ATOM 597 N N . LEU A 1 73 ? -2.926 2.372 -8.802 1.00 96.38 73 LEU A N 1
ATOM 598 C CA . LEU A 1 73 ? -3.490 3.727 -8.805 1.00 96.38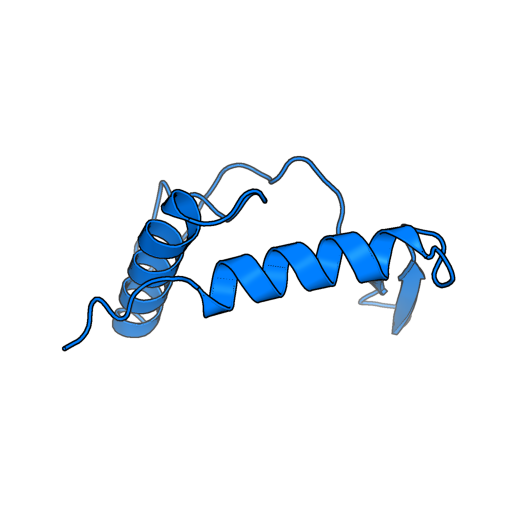 73 LEU A CA 1
ATOM 599 C C . LEU A 1 73 ? -4.968 3.734 -9.210 1.00 96.38 73 LEU A C 1
ATOM 601 O O . LEU A 1 73 ? -5.766 4.449 -8.606 1.00 96.38 73 LEU A O 1
ATOM 605 N N . PHE A 1 74 ? -5.344 2.922 -10.201 1.00 97.19 74 PHE A N 1
ATOM 606 C CA . PHE A 1 74 ? -6.742 2.740 -10.578 1.00 97.19 74 PHE A CA 1
ATOM 607 C C . PHE A 1 74 ? -7.570 2.176 -9.416 1.00 97.19 74 PHE A C 1
ATOM 609 O O . PHE A 1 74 ? -8.647 2.698 -9.137 1.00 97.19 74 PHE A O 1
ATOM 616 N N . GLU A 1 75 ? -7.066 1.160 -8.710 1.00 96.50 75 GLU A N 1
ATOM 617 C CA . GLU A 1 75 ? -7.729 0.586 -7.532 1.00 96.50 75 GLU A CA 1
ATOM 618 C C . GLU A 1 75 ? -7.910 1.635 -6.423 1.00 96.50 75 GLU A C 1
ATOM 620 O O . GLU A 1 75 ? -9.013 1.760 -5.896 1.00 96.50 75 GLU A O 1
ATOM 625 N N . ILE A 1 76 ? -6.881 2.446 -6.132 1.00 95.31 76 ILE A N 1
ATOM 626 C CA . ILE A 1 76 ? -6.946 3.536 -5.140 1.00 95.31 76 ILE A CA 1
ATOM 627 C C . ILE A 1 76 ? -8.011 4.572 -5.517 1.00 95.31 76 ILE A C 1
ATOM 629 O O . ILE A 1 76 ? -8.830 4.944 -4.679 1.00 95.31 76 ILE A O 1
ATOM 633 N N . HIS A 1 77 ? -8.021 5.040 -6.766 1.00 94.69 77 HIS A N 1
ATOM 634 C CA . HIS A 1 77 ? -8.972 6.062 -7.219 1.00 94.69 77 HIS A CA 1
ATOM 635 C C . HIS A 1 77 ? -10.400 5.534 -7.406 1.00 94.69 77 HIS A C 1
ATOM 637 O O . HIS A 1 77 ? -11.335 6.326 -7.482 1.00 94.69 77 HIS A O 1
ATOM 643 N N . SER A 1 78 ? -10.574 4.214 -7.477 1.00 94.94 78 SER A N 1
ATOM 644 C CA . SER A 1 78 ? -11.886 3.571 -7.599 1.00 94.94 78 SER A CA 1
ATOM 645 C C . SER A 1 78 ? -12.526 3.248 -6.246 1.00 94.94 78 SER A C 1
ATOM 647 O O . SER A 1 78 ? -13.645 2.732 -6.214 1.00 94.94 78 SER 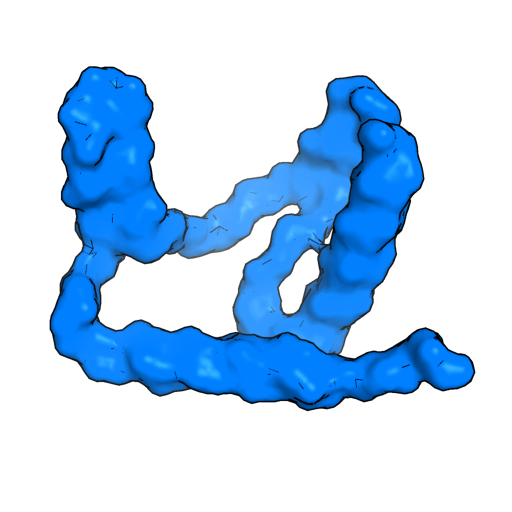A O 1
ATOM 649 N N . ILE A 1 79 ? -11.842 3.517 -5.126 1.00 93.88 79 ILE A N 1
ATOM 650 C CA . ILE A 1 79 ? -12.424 3.347 -3.792 1.00 93.88 79 ILE A CA 1
ATOM 651 C C . ILE A 1 79 ? -13.639 4.280 -3.684 1.00 93.88 79 ILE A C 1
ATOM 653 O O . ILE A 1 79 ? -13.488 5.484 -3.889 1.00 93.88 79 ILE A O 1
ATOM 657 N N . PRO A 1 80 ? -14.842 3.758 -3.373 1.00 87.12 80 PRO A N 1
ATOM 658 C CA . PRO A 1 80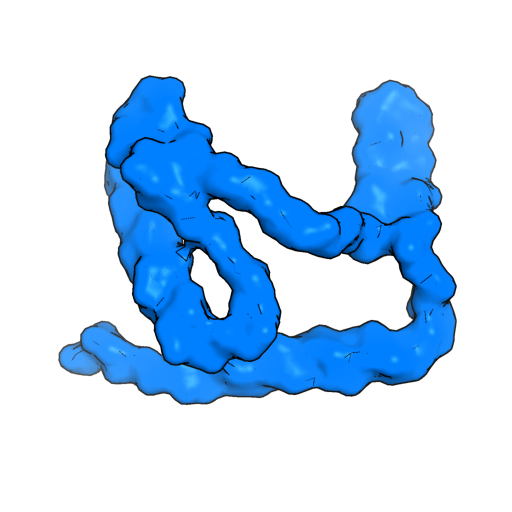 ? -16.035 4.585 -3.263 1.00 87.12 80 PRO A CA 1
ATOM 659 C C . PRO A 1 80 ? -15.842 5.711 -2.246 1.00 87.12 80 PRO A C 1
ATOM 661 O O . PRO A 1 80 ? -15.247 5.500 -1.187 1.00 87.12 80 PRO A O 1
ATOM 664 N N . ASP A 1 81 ? -16.406 6.886 -2.521 1.00 72.38 81 ASP A N 1
ATOM 665 C CA . ASP A 1 81 ? -16.508 7.949 -1.522 1.00 72.38 81 ASP A CA 1
ATOM 666 C C . ASP A 1 81 ? -17.462 7.503 -0.405 1.00 72.38 81 ASP A C 1
ATOM 668 O O . ASP A 1 81 ? -18.681 7.622 -0.509 1.00 72.38 81 ASP A O 1
ATOM 672 N N . ILE A 1 82 ? -16.906 6.983 0.690 1.00 60.09 82 ILE A N 1
ATOM 673 C CA . ILE A 1 82 ? -17.667 6.601 1.897 1.00 60.09 82 ILE A CA 1
ATOM 674 C C . ILE A 1 82 ? -17.903 7.834 2.804 1.00 60.09 82 ILE A C 1
ATOM 676 O O . ILE A 1 82 ? -18.446 7.719 3.899 1.00 60.09 82 ILE A O 1
ATOM 680 N N . PHE A 1 83 ? -17.487 9.028 2.364 1.00 50.91 83 PHE A N 1
ATOM 681 C CA . PHE A 1 83 ? -17.594 10.297 3.095 1.00 50.91 83 PHE A CA 1
ATOM 682 C C . PHE A 1 83 ? -18.560 11.300 2.436 1.00 50.91 83 PHE A C 1
ATOM 684 O O . PHE A 1 83 ? -18.289 12.502 2.439 1.00 50.91 83 PHE A O 1
ATOM 691 N N . LYS A 1 84 ? -19.676 10.822 1.877 1.00 41.59 84 LYS A N 1
ATOM 692 C CA . LYS A 1 84 ? -20.856 11.666 1.631 1.00 41.59 84 LYS A CA 1
ATOM 693 C C . LYS A 1 84 ? -21.828 11.588 2.798 1.00 41.59 84 LYS A C 1
ATOM 695 O O . LYS A 1 84 ? -22.007 10.470 3.327 1.00 41.59 84 LYS A O 1
#

Foldseek 3Di:
DLVVLVVVQVVQVQLCVQAPADDFDFPDTDPVDTDGDDGDDDDQWDQDPPPRDIDGPDDPPDPVCVVVVVRRVVSVVPRDCPPD

pLDDT: mean 91.5, std 9.09, range [41.59, 97.62]

Solvent-accessible surface area (backbone atoms only — not comparable to full-atom values): 5451 Å² total; per-residue (Å²): 107,66,68,55,55,54,50,49,49,55,48,39,66,50,47,59,76,62,44,95,62,93,64,74,55,68,80,38,78,59,90,88,48,74,44,52,73,82,73,94,72,79,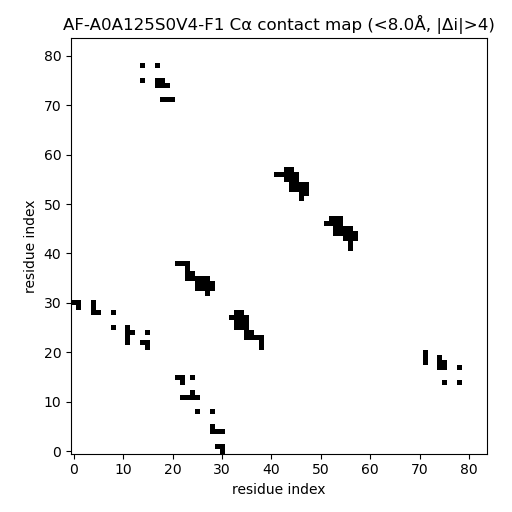66,62,63,45,72,40,89,86,80,67,45,78,47,68,72,53,68,90,83,46,71,63,54,59,56,54,49,51,51,53,50,50,39,62,74,63,55,75,82,86,84,119

Sequence (84 aa):
MREQIKKEKRILELVKKHLSVEVPDWRISSTELVAYPILKDNPVLNLDAETYEIIWNMDKDSPKYITSLAKTLFEIHSIPDIFK

Secondary structure (DSSP, 8-state):
-HHHHHHHHHHHHHHTTT-SS-----SEESSS-EE-PPPSSPPSEEE-TTT--EEESS-TT-HHHHHHHHHHHHHHHTS-----

Mean predicted aligned error: 4.59 Å

Radius of gyration: 15.92 Å; Cα contacts (8 Å, |Δi|>4): 70; chains: 1; bounding box: 47×22×40 Å

Nearest PDB structures (foldseek):
  7w19-assembly1_A  TM=9.640E-01  e=3.383E-10  Acinetobacter baumannii
  7w1a-assembly2_A  TM=9.483E-01  e=2.938E-10  Acinetobacter baumannii
  5igh-assembly1_A  TM=8.519E-01  e=3.535E-03  Escherichia coli